Protein AF-A0A8T7AVM8-F1 (afdb_monomer_lite)

Secondary structure (DSSP, 8-state):
-EEEEEEE--HHHHHHHHHHHHHT--TT---EEEEEE-SS-----

Foldseek 3Di:
DEEEEDEEDADVVVVVVVVVLVVPDDPPRDDYDYHYHYDDDDDDD

Radius of gyration: 11.95 Å; chains: 1; bounding box: 26×23×26 Å

pLDDT: mean 97.33, std 1.86, range [87.81, 98.62]

Structure (mmCIF, N/CA/C/O backbone):
data_AF-A0A8T7AVM8-F1
#
_entry.id   AF-A0A8T7AVM8-F1
#
loop_
_atom_site.group_PDB
_atom_site.id
_atom_site.type_symbol
_atom_site.label_atom_id
_atom_site.label_alt_id
_atom_site.label_comp_id
_atom_site.label_asym_id
_atom_site.label_entity_id
_atom_site.label_seq_id
_atom_site.pdbx_PDB_ins_code
_atom_site.Cartn_x
_atom_site.Cartn_y
_atom_site.Cartn_z
_atom_site.occupancy
_atom_site.B_iso_or_equiv
_atom_site.auth_seq_id
_atom_site.auth_comp_id
_atom_site.auth_asym_id
_atom_site.auth_atom_id
_atom_site.pdbx_PDB_model_num
ATOM 1 N N . MET A 1 1 ? -7.508 -3.121 16.264 1.00 87.81 1 MET A N 1
ATOM 2 C CA . MET A 1 1 ? -6.425 -3.013 15.269 1.00 87.81 1 MET A CA 1
ATOM 3 C C . MET A 1 1 ? -6.176 -4.383 14.651 1.00 87.81 1 MET A C 1
ATOM 5 O O . MET A 1 1 ? -5.937 -5.324 15.400 1.00 87.81 1 MET A O 1
ATOM 9 N N . LYS A 1 2 ? -6.282 -4.506 13.326 1.00 95.75 2 LYS A N 1
ATOM 10 C CA . LYS A 1 2 ? -6.076 -5.732 12.537 1.00 95.75 2 LYS A CA 1
ATOM 11 C C . LYS A 1 2 ? -4.905 -5.532 11.571 1.00 95.75 2 LYS A C 1
ATOM 13 O O . LYS A 1 2 ? -4.722 -4.442 11.038 1.00 95.75 2 LYS A O 1
ATOM 18 N N . THR A 1 3 ? -4.136 -6.589 11.332 1.00 97.31 3 THR A N 1
ATOM 19 C CA . THR A 1 3 ? -2.968 -6.558 10.444 1.00 97.31 3 THR A CA 1
ATOM 20 C C . THR A 1 3 ? -3.175 -7.473 9.244 1.00 97.31 3 THR A C 1
ATOM 22 O O . THR A 1 3 ? -3.534 -8.636 9.425 1.00 97.31 3 THR A O 1
ATOM 25 N N . SER A 1 4 ? -2.907 -6.965 8.039 1.00 96.75 4 SER A N 1
ATOM 26 C CA . SER A 1 4 ? -3.063 -7.689 6.772 1.00 96.75 4 SER A CA 1
ATOM 27 C C . SER A 1 4 ? -1.747 -7.692 5.986 1.00 96.75 4 SER A C 1
ATOM 29 O O . SER A 1 4 ? -1.188 -6.631 5.720 1.00 96.75 4 SER A O 1
ATOM 31 N N . PHE A 1 5 ? -1.262 -8.871 5.587 1.00 98.25 5 PHE A N 1
ATOM 32 C CA . PHE A 1 5 ? -0.094 -9.034 4.711 1.00 98.25 5 PHE A CA 1
ATOM 33 C C . PHE A 1 5 ? -0.571 -9.428 3.311 1.00 98.25 5 PHE A C 1
ATOM 35 O O . PHE A 1 5 ? -1.031 -10.548 3.107 1.00 98.25 5 PHE A O 1
ATOM 42 N N . LEU A 1 6 ? -0.494 -8.501 2.357 1.00 98.12 6 LEU A N 1
ATOM 43 C CA . LEU A 1 6 ? -1.102 -8.633 1.027 1.00 98.12 6 LEU A CA 1
ATOM 44 C C . LEU A 1 6 ? -0.092 -9.024 -0.062 1.00 98.12 6 LEU A C 1
ATOM 46 O O . LEU A 1 6 ? -0.483 -9.336 -1.184 1.00 98.12 6 LEU A O 1
ATOM 50 N N . GLY A 1 7 ? 1.206 -9.017 0.251 1.00 98.31 7 GLY A N 1
ATOM 51 C CA . GLY A 1 7 ? 2.261 -9.281 -0.725 1.00 98.31 7 GLY A CA 1
ATOM 52 C C . GLY A 1 7 ? 2.292 -8.228 -1.836 1.00 98.31 7 GLY A C 1
ATOM 53 O O . GLY A 1 7 ? 2.003 -7.053 -1.600 1.00 98.31 7 GLY A O 1
ATOM 54 N N . ARG A 1 8 ? 2.654 -8.647 -3.050 1.00 98.38 8 ARG A N 1
ATOM 55 C CA . ARG A 1 8 ? 2.748 -7.756 -4.210 1.00 98.38 8 ARG A CA 1
ATOM 56 C C . ARG A 1 8 ? 1.362 -7.460 -4.794 1.00 98.38 8 ARG A C 1
ATOM 58 O O . ARG A 1 8 ? 0.642 -8.390 -5.138 1.00 98.38 8 ARG A O 1
ATOM 65 N N . G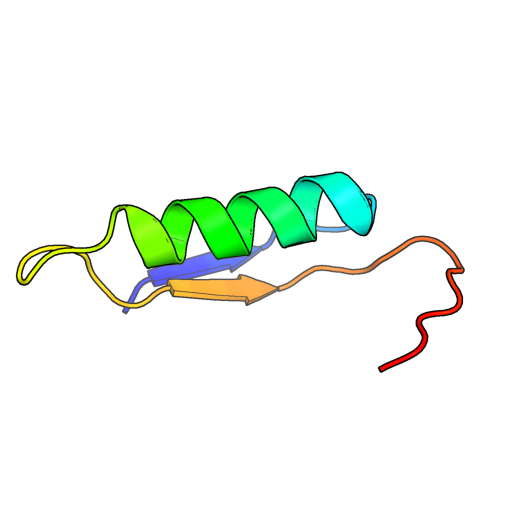LN A 1 9 ? 1.011 -6.185 -4.929 1.00 98.62 9 GLN A N 1
ATOM 66 C CA . GLN A 1 9 ? -0.309 -5.697 -5.334 1.00 98.62 9 GLN A CA 1
ATOM 67 C C . GLN A 1 9 ? -0.189 -4.544 -6.335 1.00 98.62 9 GLN A C 1
ATOM 69 O O . GLN A 1 9 ? 0.698 -3.699 -6.213 1.00 98.62 9 GLN A O 1
ATOM 74 N N . ASP A 1 10 ? -1.105 -4.453 -7.296 1.00 98.44 10 ASP A N 1
ATOM 75 C CA . ASP A 1 10 ? -1.169 -3.298 -8.196 1.00 98.44 10 ASP A CA 1
ATOM 76 C C . ASP A 1 10 ? -1.602 -2.033 -7.439 1.00 98.44 10 ASP A C 1
ATOM 78 O O . ASP A 1 10 ? -2.499 -2.069 -6.595 1.00 98.44 10 ASP A O 1
ATOM 82 N N . TYR A 1 11 ? -0.971 -0.897 -7.752 1.00 98.06 11 TYR A N 1
ATOM 83 C CA . TYR A 1 11 ? -1.157 0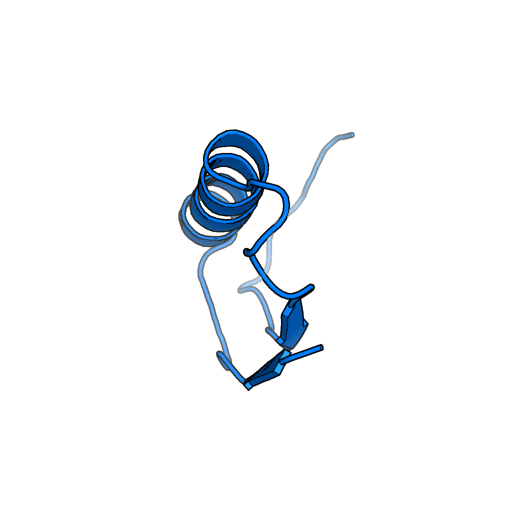.354 -7.008 1.00 98.06 11 TYR A CA 1
ATOM 84 C C . TYR A 1 11 ? -2.604 0.860 -7.027 1.00 98.06 11 TYR A C 1
ATOM 86 O O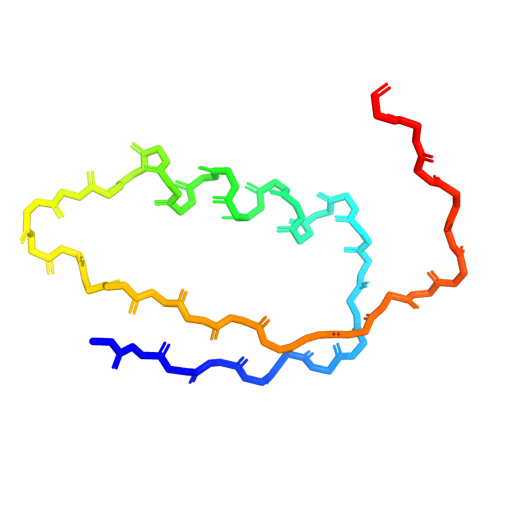 . TYR A 1 11 ? -3.198 1.088 -5.977 1.00 98.06 11 TYR A O 1
ATOM 94 N N . VAL A 1 12 ? -3.191 1.002 -8.219 1.00 97.88 12 VAL A N 1
ATOM 95 C CA . VAL A 1 12 ? -4.524 1.599 -8.396 1.00 97.88 12 VAL A CA 1
ATOM 96 C C . VAL A 1 12 ? -5.637 0.821 -7.678 1.00 97.88 12 VAL A C 1
ATOM 98 O O . VAL A 1 12 ? -6.366 1.448 -6.907 1.00 97.88 12 VAL A O 1
ATOM 101 N N . PRO A 1 13 ? -5.806 -0.504 -7.869 1.00 98.19 13 PRO A N 1
ATOM 102 C CA . PRO A 1 13 ? -6.876 -1.228 -7.186 1.00 98.19 13 PRO A CA 1
ATOM 103 C C . PRO A 1 13 ? -6.668 -1.284 -5.669 1.00 98.19 13 PRO A C 1
ATOM 105 O O . PRO A 1 13 ? -7.650 -1.207 -4.929 1.00 98.19 13 PRO A O 1
ATOM 108 N N . LEU A 1 14 ? -5.419 -1.364 -5.188 1.00 98.25 14 LEU A N 1
ATOM 109 C CA . LEU A 1 14 ? -5.159 -1.350 -3.750 1.00 98.25 14 LEU A CA 1
ATOM 110 C C . LEU A 1 14 ? -5.484 0.015 -3.137 1.00 98.25 14 LEU A C 1
ATOM 112 O O . LEU A 1 14 ? -6.144 0.078 -2.103 1.00 98.25 14 LEU A O 1
ATOM 116 N N . TRP A 1 15 ? -5.093 1.103 -3.799 1.00 97.44 15 TRP A N 1
ATOM 117 C CA . TRP A 1 15 ? -5.429 2.458 -3.373 1.00 97.44 15 TRP A CA 1
ATOM 118 C C . TRP A 1 15 ? -6.948 2.682 -3.323 1.00 97.44 15 TRP A C 1
ATOM 120 O O . TRP A 1 15 ? -7.464 3.160 -2.315 1.00 97.44 15 TRP A O 1
ATOM 130 N N . GLN A 1 16 ? -7.688 2.242 -4.345 1.00 98.44 16 GLN A N 1
ATOM 131 C CA . GLN A 1 16 ? -9.155 2.300 -4.341 1.00 98.44 16 GLN A CA 1
ATOM 132 C C . GLN A 1 16 ? -9.771 1.475 -3.203 1.00 98.44 16 GLN A C 1
ATOM 134 O O . GLN A 1 16 ? -10.766 1.890 -2.613 1.00 98.44 16 GLN A O 1
ATOM 139 N N . ALA A 1 17 ? -9.190 0.319 -2.868 1.00 98.38 17 ALA A N 1
ATOM 140 C CA . ALA A 1 17 ? -9.635 -0.479 -1.729 1.00 98.38 17 ALA A CA 1
ATOM 141 C C . ALA A 1 17 ? -9.394 0.243 -0.391 1.00 98.38 17 ALA A C 1
ATOM 143 O O . ALA A 1 17 ? -10.257 0.189 0.481 1.00 98.38 17 ALA A O 1
ATOM 144 N N . MET A 1 18 ? -8.277 0.965 -0.242 1.00 97.44 18 MET A N 1
ATOM 145 C CA . MET A 1 18 ? -8.009 1.792 0.943 1.00 97.44 18 MET A CA 1
ATOM 146 C C . MET A 1 18 ? -9.003 2.957 1.066 1.00 97.44 18 MET A C 1
ATOM 148 O O . MET A 1 18 ? -9.471 3.249 2.169 1.00 97.44 18 MET A O 1
ATOM 152 N N . GLN A 1 19 ? -9.353 3.598 -0.056 1.00 98.31 19 GLN A N 1
ATOM 153 C CA . GLN A 1 19 ? -10.379 4.646 -0.089 1.00 98.31 19 GLN A CA 1
ATOM 154 C C . GLN A 1 19 ? -11.740 4.091 0.333 1.00 98.31 19 GLN A C 1
ATOM 156 O O . GLN A 1 19 ? -12.308 4.579 1.302 1.00 98.31 19 GLN A O 1
ATOM 161 N N . ARG A 1 20 ? -12.204 3.005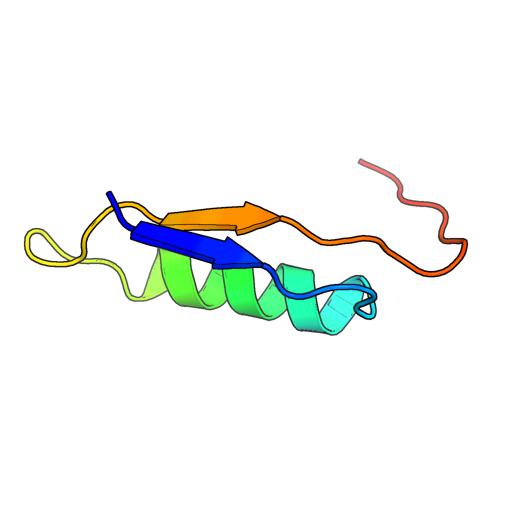 -0.302 1.00 98.50 20 ARG A N 1
ATOM 162 C CA . ARG A 1 20 ? -13.481 2.352 0.042 1.00 98.50 20 ARG A CA 1
ATOM 163 C C . ARG A 1 20 ? -13.540 1.912 1.496 1.00 98.50 20 ARG A C 1
ATOM 165 O O . ARG A 1 20 ? -14.531 2.173 2.164 1.00 98.50 20 ARG A O 1
ATOM 172 N N . PHE A 1 21 ? -12.470 1.291 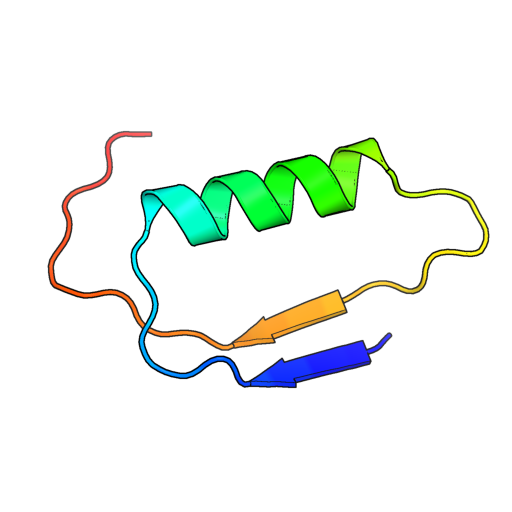1.997 1.00 97.88 21 PHE A N 1
ATOM 173 C CA . PHE A 1 21 ? -12.377 0.934 3.409 1.00 97.88 21 PHE A CA 1
ATOM 174 C C . PHE A 1 21 ? -12.607 2.166 4.282 1.00 97.88 21 PHE A C 1
ATOM 176 O O . PHE A 1 21 ? -13.417 2.110 5.192 1.00 97.88 21 PHE A O 1
ATOM 183 N N . THR A 1 22 ? -11.947 3.285 3.982 1.00 97.12 22 THR A N 1
ATOM 184 C CA . THR A 1 22 ? -12.103 4.529 4.746 1.00 97.12 22 THR A CA 1
ATOM 185 C C . THR A 1 22 ? -13.517 5.103 4.650 1.00 97.12 22 THR A C 1
ATOM 187 O O . THR A 1 22 ? -14.071 5.482 5.678 1.00 97.12 22 THR A O 1
ATOM 190 N N . ASP A 1 23 ? -14.108 5.121 3.456 1.00 98.19 23 ASP A N 1
ATOM 191 C CA . ASP A 1 23 ? -15.451 5.659 3.209 1.00 98.19 23 ASP A CA 1
ATOM 192 C C . ASP A 1 23 ? -16.551 4.847 3.918 1.00 98.19 23 ASP A C 1
ATOM 194 O O . ASP A 1 23 ? -17.564 5.401 4.340 1.00 98.19 23 ASP A O 1
ATOM 198 N N . GLU A 1 24 ? -16.355 3.534 4.073 1.00 97.75 24 GLU A N 1
ATOM 199 C CA . GLU A 1 24 ? -17.332 2.606 4.659 1.00 97.75 24 GLU A CA 1
ATOM 200 C C . GLU A 1 24 ? -17.145 2.389 6.176 1.00 97.75 24 GLU A C 1
ATOM 202 O O . GLU A 1 24 ? -17.900 1.639 6.808 1.00 97.75 24 GLU A O 1
ATOM 207 N N . ARG A 1 25 ? -16.143 3.030 6.793 1.00 97.00 25 ARG A N 1
ATOM 208 C CA . ARG A 1 25 ? -15.871 2.897 8.232 1.00 97.00 25 ARG A CA 1
ATOM 209 C C . ARG A 1 25 ? -16.975 3.504 9.091 1.00 97.00 25 ARG A C 1
ATOM 211 O O . ARG A 1 25 ? -17.499 4.578 8.818 1.00 97.00 25 ARG A O 1
ATOM 218 N N . ASN A 1 26 ? -17.250 2.836 10.207 1.00 97.25 26 ASN A N 1
ATOM 219 C CA . ASN A 1 26 ? -18.092 3.338 11.288 1.00 97.25 26 ASN A CA 1
ATOM 220 C C . ASN A 1 26 ? -17.427 3.076 12.652 1.00 97.25 26 ASN A C 1
ATOM 222 O O . ASN A 1 26 ? -16.334 2.512 12.717 1.00 97.25 26 ASN A O 1
ATOM 226 N N . ASP A 1 27 ? -18.108 3.446 13.738 1.00 96.94 27 ASP A N 1
ATOM 227 C CA . ASP A 1 27 ? -17.604 3.345 15.118 1.00 96.94 27 ASP A CA 1
ATOM 228 C C . ASP A 1 27 ? -17.225 1.918 15.552 1.00 96.94 27 ASP A C 1
ATOM 230 O O . ASP A 1 27 ? -16.491 1.730 16.520 1.00 96.94 27 ASP A O 1
ATOM 234 N N . THR A 1 28 ? -17.715 0.899 14.842 1.00 97.00 28 THR A N 1
ATOM 235 C CA . THR A 1 28 ? -17.404 -0.511 15.111 1.00 97.00 28 THR A CA 1
ATOM 236 C C . THR A 1 28 ? -16.309 -1.073 14.206 1.00 97.00 28 THR A C 1
ATOM 238 O O . THR A 1 28 ? -15.820 -2.176 14.459 1.00 97.00 28 THR A O 1
ATOM 241 N N . THR A 1 29 ? -15.890 -0.338 13.169 1.00 96.94 29 THR A N 1
ATOM 242 C CA . THR A 1 29 ? -14.867 -0.805 12.231 1.00 96.94 29 THR A CA 1
ATOM 243 C C . THR A 1 29 ? -13.478 -0.669 12.862 1.00 96.94 29 THR A C 1
ATOM 245 O O . THR A 1 29 ? -13.023 0.453 13.105 1.00 96.94 29 THR A O 1
ATOM 248 N N . PRO A 1 30 ? -12.762 -1.779 13.121 1.00 96.25 30 PRO A N 1
ATOM 249 C CA . PRO A 1 30 ? -11.431 -1.705 13.704 1.00 96.25 30 PRO A CA 1
ATOM 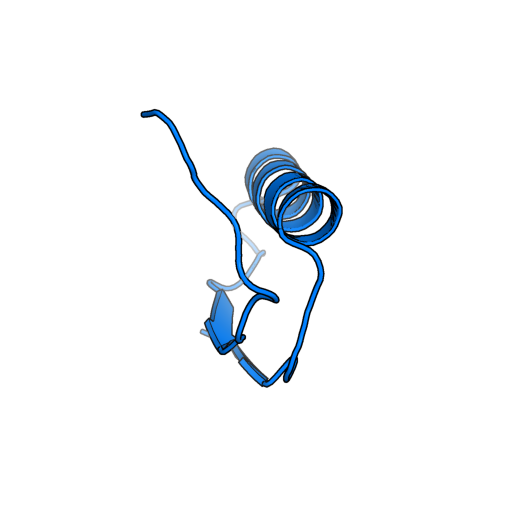250 C C . PRO A 1 30 ? -10.444 -1.061 12.726 1.00 96.25 30 PRO A C 1
ATOM 252 O O . PRO A 1 30 ? -10.526 -1.279 11.520 1.00 96.25 30 PRO A O 1
ATOM 255 N N . ASP A 1 31 ? -9.454 -0.338 13.254 1.00 96.81 31 ASP A N 1
ATOM 256 C CA . ASP A 1 31 ? -8.317 0.108 12.444 1.00 96.81 31 ASP A CA 1
ATOM 257 C C . ASP A 1 31 ? -7.616 -1.081 11.785 1.00 96.81 31 ASP A C 1
ATOM 259 O O . ASP A 1 31 ? -7.409 -2.120 12.428 1.00 96.81 31 ASP A O 1
ATOM 263 N N . GLU A 1 32 ? -7.188 -0.898 10.539 1.00 97.62 32 GLU A N 1
ATOM 264 C CA . GLU A 1 32 ? -6.381 -1.868 9.811 1.00 97.62 32 GLU A CA 1
ATOM 265 C C . GLU A 1 32 ? -5.026 -1.281 9.411 1.00 97.62 32 GLU A C 1
ATOM 267 O O . GLU A 1 32 ? -4.926 -0.114 9.035 1.00 97.62 32 GLU A O 1
ATOM 272 N N . ILE A 1 33 ? -3.984 -2.113 9.460 1.00 97.81 33 ILE A N 1
ATOM 273 C CA . ILE A 1 33 ? -2.674 -1.815 8.879 1.00 97.81 33 ILE A CA 1
ATOM 274 C C . ILE A 1 33 ? -2.377 -2.837 7.778 1.00 97.81 33 ILE A C 1
ATOM 276 O O . ILE A 1 33 ? -2.496 -4.051 7.986 1.00 97.81 33 ILE A O 1
ATOM 280 N N . TRP A 1 34 ? -2.062 -2.350 6.579 1.00 98.19 34 TRP A N 1
ATOM 281 C CA . TRP A 1 34 ? -1.876 -3.179 5.387 1.00 98.19 34 TRP A CA 1
ATOM 282 C C . TRP A 1 34 ? -0.413 -3.141 4.954 1.00 98.19 34 TRP A C 1
ATOM 284 O O . TRP A 1 34 ? 0.118 -2.089 4.610 1.00 98.19 34 TRP A O 1
ATOM 294 N N . PHE A 1 35 ? 0.230 -4.303 4.950 1.00 98.50 35 PHE A N 1
ATOM 295 C CA . PHE A 1 35 ? 1.581 -4.492 4.437 1.00 98.50 35 PHE A CA 1
ATOM 296 C C . PHE A 1 35 ? 1.500 -5.018 3.004 1.00 98.50 35 PHE A C 1
ATOM 298 O O . PHE A 1 35 ? 0.914 -6.075 2.760 1.00 98.50 35 PHE A O 1
ATOM 305 N N . CYS A 1 36 ? 2.081 -4.289 2.055 1.00 98.25 36 CYS A N 1
ATOM 306 C CA . CYS A 1 36 ? 2.096 -4.656 0.643 1.00 98.25 36 CYS A CA 1
ATOM 307 C C . CYS A 1 36 ? 3.355 -4.132 -0.054 1.00 98.25 36 CYS A C 1
ATOM 309 O O . CYS A 1 36 ? 4.053 -3.258 0.459 1.00 98.25 36 CYS A O 1
ATOM 311 N N . GLU A 1 37 ? 3.611 -4.661 -1.242 1.00 98.50 37 GLU A N 1
ATOM 312 C CA . GLU A 1 37 ? 4.617 -4.166 -2.177 1.00 98.50 37 GLU A CA 1
ATOM 313 C C . GLU A 1 37 ? 3.937 -3.854 -3.510 1.00 98.50 37 GLU A C 1
ATOM 315 O O . GLU A 1 37 ? 3.007 -4.552 -3.906 1.00 98.50 37 GLU A O 1
ATOM 320 N N . HIS A 1 38 ? 4.410 -2.852 -4.245 1.00 98.31 38 HIS A N 1
ATOM 321 C CA . HIS A 1 38 ? 3.893 -2.550 -5.580 1.00 98.31 38 HIS A CA 1
ATOM 322 C C . HIS A 1 38 ? 4.884 -2.974 -6.671 1.00 98.31 38 HIS A C 1
ATOM 324 O O . HIS A 1 38 ? 6.100 -2.922 -6.460 1.00 98.31 38 HIS A O 1
ATOM 330 N N . PRO A 1 39 ? 4.411 -3.366 -7.869 1.00 98.56 39 PRO A N 1
ATOM 331 C CA . PRO A 1 39 ? 5.235 -3.293 -9.068 1.00 98.56 39 PRO A CA 1
ATOM 332 C C . PRO A 1 39 ? 5.819 -1.881 -9.265 1.00 98.56 39 PRO A C 1
ATOM 334 O O . PRO A 1 39 ? 5.258 -0.923 -8.733 1.00 98.56 39 PRO A O 1
ATOM 337 N N . PRO A 1 40 ? 6.920 -1.723 -10.031 1.00 98.44 40 PRO A N 1
ATOM 338 C CA . PRO A 1 40 ? 7.488 -0.409 -10.318 1.00 98.44 40 PRO A CA 1
ATOM 339 C C . PRO A 1 40 ? 6.422 0.554 -10.843 1.00 98.44 40 PRO A C 1
ATOM 341 O O . PRO A 1 40 ? 5.809 0.310 -11.881 1.00 98.44 40 PRO A O 1
ATOM 344 N N . VAL A 1 41 ? 6.195 1.634 -10.102 1.00 97.50 41 VAL A N 1
ATOM 345 C CA . VAL A 1 41 ? 5.155 2.619 -10.382 1.00 97.50 41 VAL A CA 1
ATOM 346 C C . VAL A 1 41 ? 5.656 3.994 -9.953 1.00 97.50 41 VAL A C 1
ATOM 348 O O . VAL A 1 41 ? 6.253 4.137 -8.887 1.00 97.50 41 VAL A O 1
ATOM 351 N N . PHE A 1 42 ? 5.436 5.004 -10.792 1.00 97.56 42 PHE A N 1
ATOM 352 C CA . PHE A 1 42 ? 5.592 6.400 -10.394 1.00 97.56 42 PHE A CA 1
ATOM 353 C C . PHE A 1 42 ? 4.251 6.915 -9.879 1.00 97.56 42 PHE A C 1
ATOM 355 O O . PHE A 1 42 ? 3.223 6.717 -10.526 1.00 97.56 42 PHE A O 1
ATOM 362 N N . THR A 1 43 ? 4.268 7.597 -8.740 1.00 96.25 43 THR A N 1
ATOM 363 C CA . THR A 1 43 ? 3.119 8.330 -8.206 1.00 96.25 43 THR A CA 1
ATOM 364 C C . THR A 1 43 ? 3.437 9.823 -8.225 1.00 96.25 43 THR A C 1
ATOM 366 O O . THR A 1 43 ? 4.591 10.223 -8.064 1.00 96.25 43 THR A O 1
ATOM 369 N N . LEU A 1 44 ? 2.422 10.653 -8.459 1.00 94.56 44 LEU A N 1
ATOM 370 C CA . LEU A 1 44 ? 2.522 12.107 -8.371 1.00 94.56 44 LEU A CA 1
ATOM 371 C C . LEU A 1 44 ? 1.480 12.566 -7.353 1.00 94.56 44 LEU A C 1
ATOM 373 O O . LEU A 1 44 ? 0.295 12.294 -7.542 1.00 94.56 44 LEU A O 1
ATOM 377 N N . GLY A 1 45 ? 1.958 13.151 -6.254 1.00 92.00 45 GLY A N 1
ATOM 378 C CA . GLY A 1 45 ? 1.121 13.641 -5.156 1.00 92.00 45 GLY A CA 1
ATOM 379 C C . GLY A 1 45 ? 0.406 14.945 -5.464 1.00 92.00 45 GLY A C 1
ATOM 380 O O . GLY A 1 45 ? 0.790 15.620 -6.447 1.00 92.00 45 GLY A O 1
#

Sequence (45 aa):
MKTSFLGRQDYVPLWQAMQRFTDERNDTTPDEIWFCEHPPVFTLG